Protein AF-A0A963DH30-F1 (afdb_monomer)

Secondary structure (DSSP, 8-state):
--HHHHHHHHHHHHHHHHHHTT---EEEETTTTEEEE-HHHHHHHTPPTT-S-SSHHHHHTTB-TTTHHHHHHHHHHHTBTTB--------B--TT--

pLDDT: mean 81.79, std 12.68, range [42.0, 95.25]

Radius of gyration: 15.66 Å; Cα contacts (8 Å, |Δi|>4): 93; chains: 1; bounding box: 31×38×38 Å

Mean predicted aligned error: 8.05 Å

Structure (mmCIF, N/CA/C/O backbone):
data_AF-A0A963DH30-F1
#
_entry.id   AF-A0A963DH30-F1
#
loop_
_atom_site.group_PDB
_atom_site.id
_atom_site.type_symbol
_atom_site.label_atom_id
_atom_site.label_alt_id
_atom_site.label_comp_id
_atom_site.label_asym_id
_atom_site.label_entity_id
_atom_site.label_seq_id
_atom_site.pdbx_PDB_ins_code
_atom_site.Cartn_x
_atom_site.Cartn_y
_atom_site.Cartn_z
_atom_site.occupancy
_atom_site.B_iso_or_equiv
_atom_site.auth_seq_id
_atom_site.auth_comp_id
_atom_site.auth_asym_id
_atom_site.auth_atom_id
_atom_site.pdbx_PDB_model_num
ATOM 1 N N . MET A 1 1 ? 9.356 27.290 21.635 1.00 42.00 1 MET A N 1
ATOM 2 C CA . MET A 1 1 ? 8.441 26.198 22.042 1.00 42.00 1 MET A CA 1
ATOM 3 C C . MET A 1 1 ? 7.100 26.218 21.283 1.00 42.00 1 MET A C 1
ATOM 5 O O . MET A 1 1 ? 6.157 25.599 21.742 1.00 42.00 1 MET A O 1
ATOM 9 N N . GLN A 1 2 ? 7.007 26.859 20.103 1.00 46.56 2 GLN A N 1
ATOM 10 C CA . GLN A 1 2 ? 5.752 26.973 19.336 1.00 46.56 2 GLN A CA 1
ATOM 11 C C . GLN A 1 2 ? 5.640 25.983 18.153 1.00 46.56 2 GLN A C 1
ATOM 13 O O . GLN A 1 2 ? 4.533 25.710 17.722 1.00 46.56 2 GLN A O 1
ATOM 18 N N . ASN A 1 3 ? 6.744 25.401 17.656 1.00 42.44 3 ASN A N 1
ATOM 19 C CA . ASN A 1 3 ? 6.737 24.570 16.434 1.00 42.44 3 ASN A CA 1
ATOM 20 C C . ASN A 1 3 ? 6.217 23.133 16.608 1.00 42.44 3 ASN A C 1
ATOM 22 O O . ASN A 1 3 ? 5.770 22.542 15.636 1.00 42.44 3 ASN A O 1
ATOM 26 N N . ALA A 1 4 ? 6.253 22.560 17.813 1.00 43.03 4 ALA A N 1
ATOM 27 C CA . ALA A 1 4 ? 5.872 21.157 18.010 1.00 43.03 4 ALA A CA 1
ATOM 28 C C . ALA A 1 4 ? 4.344 20.930 18.034 1.00 43.03 4 ALA A C 1
ATOM 30 O O . ALA A 1 4 ? 3.878 19.871 17.624 1.00 43.03 4 ALA A O 1
ATOM 31 N N . SER A 1 5 ? 3.550 21.923 18.461 1.00 48.34 5 SER A N 1
ATOM 32 C CA . SER A 1 5 ? 2.082 21.794 18.507 1.00 48.34 5 SER A CA 1
ATOM 33 C C . SER A 1 5 ? 1.407 21.927 17.139 1.00 48.34 5 SER A C 1
ATOM 35 O O . SER A 1 5 ? 0.348 21.337 16.941 1.00 48.34 5 SER A O 1
ATOM 37 N N . TYR A 1 6 ? 2.004 22.651 16.184 1.00 51.62 6 TYR A N 1
ATOM 38 C CA . TYR A 1 6 ? 1.424 22.810 14.843 1.00 51.62 6 TYR A CA 1
ATOM 39 C C . TYR A 1 6 ? 1.518 21.532 14.012 1.00 51.62 6 TYR A C 1
ATOM 41 O O . TYR A 1 6 ? 0.558 21.190 13.329 1.00 51.62 6 TYR A O 1
ATOM 49 N N . SER A 1 7 ? 2.626 20.794 14.116 1.00 55.75 7 SER A N 1
ATOM 50 C CA . SER A 1 7 ? 2.812 19.536 13.386 1.00 55.75 7 SER A CA 1
ATOM 51 C C . SER A 1 7 ? 1.777 18.485 13.792 1.00 55.75 7 SER A C 1
ATOM 53 O O . SER A 1 7 ? 1.190 17.845 12.928 1.00 55.75 7 SER A O 1
ATOM 55 N N . HIS A 1 8 ? 1.473 18.380 15.089 1.00 49.62 8 HIS A N 1
ATOM 56 C CA . HIS A 1 8 ? 0.455 17.454 15.595 1.00 49.62 8 HIS A CA 1
ATOM 57 C C . HIS A 1 8 ? -0.969 17.836 15.168 1.00 49.62 8 HIS A C 1
ATOM 59 O O . HIS A 1 8 ? -1.760 16.967 14.806 1.00 49.62 8 HIS A O 1
ATOM 65 N N . ALA A 1 9 ? -1.303 19.130 15.191 1.00 59.69 9 ALA A N 1
ATOM 66 C CA . ALA A 1 9 ? -2.621 19.606 14.776 1.00 59.69 9 ALA A CA 1
ATOM 67 C C . ALA A 1 9 ? -2.840 19.451 13.261 1.00 59.69 9 ALA A C 1
ATOM 69 O O . ALA A 1 9 ? -3.927 19.056 12.841 1.00 59.69 9 ALA A O 1
ATOM 70 N N . LEU A 1 10 ? -1.806 19.700 12.445 1.00 62.28 10 LEU A N 1
ATOM 71 C CA . LEU A 1 10 ? -1.871 19.462 11.002 1.00 62.28 10 LEU A CA 1
ATOM 72 C C . LEU A 1 10 ? -1.982 17.974 10.673 1.00 62.28 10 LEU A C 1
ATOM 74 O O . LEU A 1 10 ? -2.799 17.621 9.834 1.00 62.28 10 LEU A O 1
ATOM 78 N N . GLN A 1 11 ? -1.202 17.111 11.331 1.00 61.53 11 GLN A N 1
ATOM 79 C CA . GLN A 1 11 ? -1.269 15.661 11.111 1.00 61.53 11 GLN A CA 1
ATOM 80 C C . GLN A 1 11 ? -2.647 15.094 11.467 1.00 61.53 11 GLN A C 1
ATOM 82 O O . GLN A 1 11 ? -3.184 14.294 10.710 1.00 61.53 11 GLN A O 1
ATOM 87 N N . SER A 1 12 ? -3.240 15.560 12.572 1.00 63.59 12 SER A N 1
ATOM 88 C CA . SER A 1 12 ? -4.586 15.156 13.000 1.00 63.59 12 SER A CA 1
ATOM 89 C C . SER A 1 12 ? -5.681 15.658 12.047 1.00 63.59 12 SER A C 1
ATOM 91 O O . SER A 1 12 ? -6.589 14.919 11.687 1.00 63.59 12 SER A O 1
ATOM 93 N N . SER A 1 13 ? -5.584 16.907 11.581 1.00 71.31 13 SER A N 1
ATOM 94 C CA . SER A 1 13 ? -6.529 17.447 10.592 1.00 71.31 13 SER A CA 1
ATOM 95 C C . SER A 1 13 ? -6.396 16.739 9.237 1.00 71.31 13 SER A C 1
ATOM 97 O O . SER A 1 13 ? -7.393 16.407 8.602 1.00 71.31 13 SER A O 1
ATOM 99 N N . LEU A 1 14 ? -5.163 16.443 8.814 1.00 69.75 14 LEU A N 1
ATOM 100 C CA . LEU A 1 14 ? -4.890 15.739 7.565 1.00 69.75 14 LEU A CA 1
ATOM 101 C C . LEU A 1 14 ? -5.471 14.322 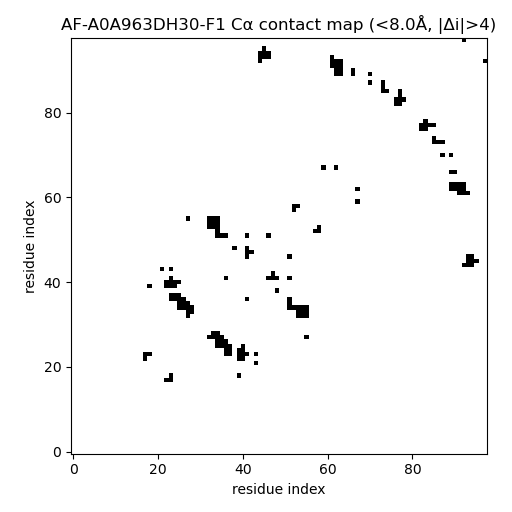7.578 1.00 69.75 14 LEU A C 1
ATOM 103 O O . LEU A 1 14 ? -6.119 13.946 6.608 1.00 69.75 14 LEU A O 1
ATOM 107 N N . SER A 1 15 ? -5.307 13.559 8.664 1.00 72.75 15 SER A N 1
ATOM 108 C CA . SER A 1 15 ? -5.9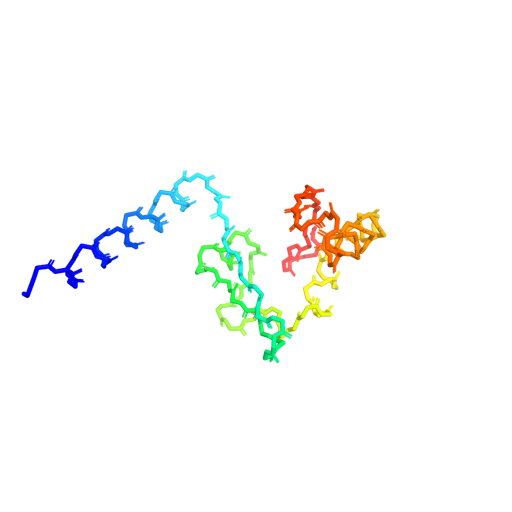15 12.225 8.753 1.00 72.75 15 SER A CA 1
ATOM 109 C C . SER A 1 15 ? -7.442 12.288 8.672 1.00 72.75 15 SER A C 1
ATOM 111 O O . SER A 1 15 ? -8.036 11.522 7.923 1.00 72.75 15 SER A O 1
ATOM 113 N N . GLN A 1 16 ? -8.070 13.255 9.351 1.00 73.88 16 GLN A N 1
ATOM 114 C CA . GLN A 1 16 ? -9.525 13.437 9.316 1.00 73.88 16 GLN A CA 1
ATOM 115 C C . GLN A 1 16 ? -10.054 13.802 7.926 1.00 73.88 16 GLN A C 1
ATOM 117 O O . GLN A 1 16 ? -11.109 13.319 7.522 1.00 73.88 16 GLN A O 1
ATOM 122 N N . VAL A 1 17 ? -9.337 14.649 7.182 1.00 78.81 17 VAL A N 1
ATOM 123 C CA . VAL A 1 17 ? -9.723 14.991 5.807 1.00 78.81 17 VAL A CA 1
ATOM 124 C C . VAL A 1 17 ? -9.622 13.767 4.907 1.00 78.81 17 VAL A C 1
ATOM 126 O O . VAL A 1 17 ? -10.560 13.512 4.163 1.00 78.81 17 VAL A O 1
ATOM 129 N N . LEU A 1 18 ? -8.529 13.002 4.995 1.00 79.06 18 LEU A N 1
ATOM 130 C CA . LEU A 1 18 ? -8.299 11.807 4.176 1.00 79.06 18 LEU A CA 1
ATOM 131 C C . LEU A 1 18 ? -9.349 10.716 4.424 1.00 79.06 18 LEU A C 1
ATOM 133 O O . LEU A 1 18 ? -9.842 10.124 3.467 1.00 79.06 18 LEU A O 1
ATOM 137 N N . GLU A 1 19 ? -9.740 10.516 5.686 1.00 77.25 19 GLU A N 1
ATOM 138 C CA . GLU A 1 19 ? -10.862 9.648 6.065 1.00 77.25 19 GLU A CA 1
ATOM 139 C C . GLU A 1 19 ? -12.180 10.125 5.438 1.00 77.25 19 GLU A C 1
ATOM 141 O O . GLU A 1 19 ? -12.921 9.332 4.868 1.00 77.25 19 GLU A O 1
ATOM 146 N N . ALA A 1 20 ? -12.461 11.431 5.476 1.00 79.44 20 ALA A N 1
ATOM 147 C CA . ALA A 1 20 ? -13.701 11.989 4.938 1.00 79.44 20 ALA A CA 1
ATOM 148 C C . ALA A 1 20 ? -13.814 11.924 3.402 1.00 79.44 20 ALA A C 1
ATOM 150 O O . ALA A 1 20 ? -14.919 12.061 2.877 1.00 79.44 20 ALA A O 1
ATOM 151 N N . VAL A 1 21 ? -12.697 11.755 2.683 1.00 84.19 21 VAL A N 1
ATOM 152 C CA . VAL A 1 21 ? -12.666 11.666 1.211 1.00 84.19 21 VAL A CA 1
ATOM 153 C C . VAL A 1 21 ? -12.327 10.266 0.689 1.00 84.19 21 VAL A C 1
ATOM 155 O O . VAL A 1 21 ? -12.015 10.128 -0.491 1.00 84.19 21 VAL A O 1
ATOM 158 N N . ASP A 1 22 ? -12.379 9.241 1.545 1.00 84.19 22 ASP A N 1
ATOM 159 C CA . ASP A 1 22 ? -12.067 7.846 1.201 1.00 84.19 22 ASP A CA 1
ATOM 160 C C . ASP A 1 22 ? -10.660 7.647 0.597 1.00 84.19 22 ASP A C 1
ATOM 162 O O . ASP A 1 22 ? -10.428 6.762 -0.228 1.00 84.19 22 ASP A O 1
ATOM 166 N N . ILE A 1 23 ? -9.679 8.450 1.029 1.00 84.44 23 ILE A N 1
ATOM 167 C CA . ILE A 1 23 ? -8.288 8.333 0.574 1.00 84.44 23 ILE A CA 1
ATOM 168 C C . ILE A 1 23 ? -7.455 7.606 1.628 1.00 84.44 23 ILE A C 1
ATOM 170 O O . ILE A 1 23 ? -7.192 8.111 2.720 1.00 84.44 23 ILE A O 1
ATOM 174 N N . GLY A 1 24 ? -6.974 6.416 1.276 1.00 85.75 24 GLY A N 1
ATOM 175 C CA . GLY A 1 24 ? -5.932 5.725 2.029 1.00 85.75 24 GLY A CA 1
ATOM 176 C C . GLY A 1 24 ? -4.533 6.193 1.622 1.00 85.75 24 GLY A C 1
ATOM 177 O O . GLY A 1 24 ? -4.262 6.426 0.445 1.00 85.75 24 GLY A O 1
ATOM 178 N N . VAL A 1 25 ? -3.627 6.313 2.595 1.00 85.81 25 VAL A N 1
ATOM 179 C CA . VAL A 1 25 ? -2.228 6.699 2.358 1.00 85.81 25 VAL A CA 1
ATOM 180 C C . VAL A 1 25 ? -1.336 5.507 2.644 1.00 85.81 25 VAL A C 1
ATOM 182 O O . VAL A 1 25 ? -1.517 4.812 3.645 1.00 85.81 25 VAL A O 1
ATOM 185 N N . TRP A 1 26 ? -0.355 5.296 1.778 1.00 88.31 26 TRP A N 1
ATOM 186 C CA . TRP A 1 26 ? 0.717 4.341 1.991 1.00 88.31 26 TRP A CA 1
ATOM 187 C C . TRP A 1 26 ? 2.063 5.000 1.712 1.00 88.31 26 TRP A C 1
ATOM 189 O O . TRP A 1 26 ? 2.165 5.924 0.906 1.00 88.31 26 TRP A O 1
ATOM 199 N N . GLU A 1 27 ? 3.098 4.508 2.376 1.00 85.94 27 GLU A N 1
ATOM 200 C CA . GLU A 1 27 ? 4.478 4.926 2.158 1.00 85.94 27 GLU A CA 1
ATOM 201 C C . GLU A 1 27 ? 5.348 3.685 1.984 1.00 85.94 27 GLU A C 1
ATOM 203 O O . GLU A 1 27 ? 5.095 2.656 2.613 1.00 85.94 27 GLU A O 1
ATOM 208 N N . TYR A 1 28 ? 6.371 3.787 1.139 1.00 85.75 28 TYR A N 1
ATOM 209 C CA . TYR A 1 28 ? 7.366 2.741 0.946 1.00 85.75 28 TYR A CA 1
ATOM 210 C C . TYR A 1 28 ? 8.769 3.289 1.205 1.00 85.75 28 TYR A C 1
ATOM 212 O O . TYR A 1 28 ? 9.231 4.197 0.511 1.00 85.75 28 TYR A O 1
ATOM 220 N N . ASP A 1 29 ? 9.459 2.711 2.184 1.00 84.00 29 ASP A N 1
ATOM 221 C CA . ASP A 1 29 ? 10.884 2.927 2.403 1.00 84.00 29 ASP A CA 1
ATOM 222 C C . ASP A 1 29 ? 11.684 1.872 1.631 1.00 84.00 29 ASP A C 1
ATOM 224 O O . ASP A 1 29 ? 11.778 0.713 2.036 1.00 84.00 29 ASP A O 1
ATOM 228 N N . HIS A 1 30 ? 12.291 2.299 0.526 1.00 80.81 30 HIS A N 1
ATOM 229 C CA . HIS A 1 30 ? 13.114 1.454 -0.338 1.00 80.81 30 HIS A CA 1
ATOM 230 C C . HIS A 1 30 ? 14.448 1.017 0.288 1.00 80.81 30 HIS A C 1
ATOM 232 O O . HIS A 1 30 ? 15.041 0.048 -0.181 1.00 80.81 30 HIS A O 1
ATOM 238 N N . VAL A 1 31 ? 14.945 1.712 1.319 1.00 83.94 31 VAL A N 1
ATOM 239 C CA . VAL A 1 31 ? 16.212 1.363 1.984 1.00 83.94 31 VAL A CA 1
ATOM 240 C C . VAL A 1 31 ? 15.987 0.230 2.975 1.00 83.94 31 VAL A C 1
ATOM 242 O O . VAL A 1 31 ? 16.786 -0.704 3.035 1.00 83.94 31 VAL A O 1
ATOM 245 N N . SER A 1 32 ? 14.910 0.308 3.761 1.00 88.75 32 SER A N 1
ATOM 246 C CA . SER A 1 32 ? 14.571 -0.720 4.754 1.00 88.75 32 SER A CA 1
ATOM 247 C C . SER A 1 32 ? 13.595 -1.791 4.250 1.00 88.75 32 SER A C 1
ATOM 249 O O . SER A 1 32 ? 13.336 -2.747 4.982 1.00 88.75 32 SER A O 1
ATOM 251 N N . ASP A 1 33 ? 13.098 -1.646 3.016 1.00 87.12 33 ASP A N 1
ATOM 252 C CA . ASP A 1 33 ? 12.058 -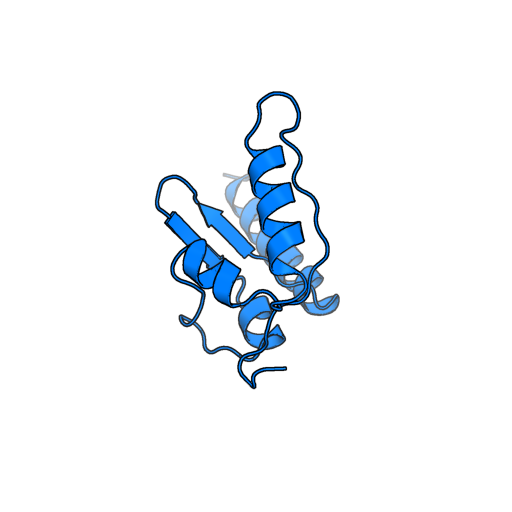2.461 2.371 1.00 87.12 33 ASP A CA 1
ATOM 253 C C . ASP A 1 33 ? 10.799 -2.601 3.235 1.00 87.12 33 ASP A C 1
ATOM 255 O O . ASP A 1 33 ? 10.319 -3.698 3.512 1.00 87.12 33 ASP A O 1
ATOM 259 N N . ARG A 1 34 ? 10.275 -1.463 3.703 1.00 86.25 34 ARG A N 1
ATOM 260 C CA . ARG A 1 34 ? 9.111 -1.411 4.596 1.00 86.25 34 ARG A CA 1
ATOM 261 C C . ARG A 1 34 ? 7.987 -0.595 3.997 1.00 86.25 34 ARG A C 1
ATOM 263 O O . ARG A 1 34 ? 8.221 0.476 3.447 1.00 86.25 34 ARG A O 1
ATOM 270 N N . MET A 1 35 ? 6.762 -1.075 4.183 1.00 88.56 35 MET A N 1
ATOM 271 C CA . MET A 1 35 ? 5.561 -0.309 3.877 1.00 88.56 35 MET A CA 1
ATOM 272 C C . MET A 1 35 ? 4.927 0.218 5.159 1.00 88.56 35 MET A C 1
ATOM 274 O O . MET A 1 35 ? 4.898 -0.456 6.190 1.00 88.56 35 MET A O 1
ATOM 278 N N . PHE A 1 36 ? 4.352 1.404 5.061 1.00 87.69 36 PHE A N 1
ATOM 279 C CA . PHE A 1 36 ? 3.437 1.956 6.043 1.00 87.69 36 PHE A CA 1
ATOM 280 C C . PHE A 1 36 ? 2.077 2.152 5.385 1.00 87.69 36 PHE A C 1
ATOM 282 O O . PHE A 1 36 ? 2.010 2.626 4.256 1.00 87.69 36 PHE A O 1
ATOM 289 N N . TRP A 1 37 ? 1.005 1.808 6.093 1.00 90.56 37 TRP A N 1
ATOM 290 C CA . TRP A 1 37 ? -0.374 2.103 5.710 1.00 90.56 37 TRP A CA 1
ATOM 291 C C . TRP A 1 37 ? -1.003 2.986 6.780 1.00 90.56 37 TRP A C 1
ATOM 293 O O . TRP A 1 37 ? -0.845 2.723 7.977 1.00 90.56 37 TRP A O 1
ATOM 303 N N . SER A 1 38 ? -1.754 4.003 6.361 1.00 88.25 38 SER A N 1
ATOM 304 C CA . SER A 1 38 ? -2.579 4.769 7.287 1.00 88.25 38 SER A CA 1
ATOM 305 C C . SER A 1 38 ? -3.670 3.874 7.891 1.00 88.25 38 SER A C 1
ATOM 307 O O . SER A 1 38 ? -4.154 2.969 7.208 1.00 88.25 38 SER A O 1
ATOM 309 N N . PRO A 1 39 ? -4.113 4.120 9.141 1.00 88.06 39 PRO A N 1
ATOM 310 C CA . PRO A 1 39 ? -5.193 3.350 9.767 1.00 88.06 39 PRO A CA 1
ATOM 311 C C . PRO A 1 39 ? -6.454 3.256 8.899 1.00 88.06 39 PRO A C 1
ATOM 313 O O . PRO A 1 39 ? -7.089 2.208 8.841 1.00 88.06 39 PRO A O 1
ATOM 316 N N . TRP A 1 40 ? -6.775 4.329 8.171 1.00 88.25 40 TRP A N 1
ATOM 317 C CA . TRP A 1 40 ? -7.907 4.354 7.253 1.00 88.25 40 TRP A CA 1
ATOM 318 C C . TRP A 1 40 ? -7.739 3.425 6.047 1.00 88.25 40 TRP A C 1
ATOM 320 O O . TRP A 1 40 ? -8.699 2.778 5.652 1.00 88.25 40 TRP A O 1
ATOM 330 N N . LEU A 1 41 ? -6.530 3.291 5.487 1.00 89.12 41 LEU A N 1
ATOM 331 C CA . LEU A 1 41 ? -6.293 2.401 4.346 1.00 89.12 41 LEU A CA 1
ATOM 332 C C . LEU A 1 41 ? -6.568 0.929 4.701 1.00 89.12 41 LEU A C 1
ATOM 334 O O . LEU A 1 41 ? -7.107 0.195 3.875 1.00 89.12 41 LEU A O 1
ATOM 338 N N . TYR A 1 42 ? -6.264 0.517 5.937 1.00 89.75 42 TYR A N 1
ATOM 339 C CA . TYR A 1 42 ? -6.662 -0.799 6.448 1.00 89.75 42 TYR A CA 1
ATOM 340 C C . TYR A 1 42 ? -8.181 -0.973 6.420 1.00 89.75 42 TYR A C 1
ATOM 342 O O . TYR A 1 42 ? -8.667 -1.959 5.872 1.00 89.75 42 TYR A O 1
ATOM 350 N N . ALA A 1 43 ? -8.924 -0.000 6.959 1.00 88.81 43 ALA A N 1
ATOM 351 C CA . ALA A 1 43 ? -10.384 -0.034 6.987 1.00 88.81 43 ALA A CA 1
ATOM 352 C C . ALA A 1 43 ? -10.988 -0.034 5.573 1.00 88.81 43 ALA A C 1
ATOM 354 O O . ALA A 1 43 ? -11.889 -0.822 5.295 1.00 88.81 43 ALA A O 1
ATOM 355 N N . LEU A 1 44 ? -10.449 0.793 4.672 1.00 88.56 44 LEU A N 1
ATOM 356 C CA . LEU A 1 44 ? -10.894 0.922 3.285 1.00 88.56 44 LEU A CA 1
ATOM 357 C C . LEU A 1 44 ? -10.728 -0.384 2.494 1.00 88.56 44 LEU A C 1
ATOM 359 O O . LEU A 1 44 ? -11.604 -0.745 1.715 1.00 88.56 44 LEU A O 1
ATOM 363 N N . LEU A 1 45 ? -9.617 -1.099 2.698 1.00 89.44 45 LEU A N 1
ATOM 364 C CA . LEU A 1 45 ? -9.327 -2.368 2.018 1.00 89.44 45 LEU A CA 1
ATOM 365 C C . LEU A 1 45 ? -9.787 -3.614 2.803 1.00 89.44 45 LEU A C 1
ATOM 367 O O . LEU A 1 45 ? -9.633 -4.736 2.313 1.00 89.44 45 LEU A O 1
ATOM 371 N N . GLY A 1 46 ? -10.334 -3.434 4.009 1.00 90.31 46 GLY A N 1
ATOM 372 C CA . GLY A 1 46 ? -10.851 -4.505 4.865 1.00 90.31 46 GLY A CA 1
ATOM 373 C C . GLY A 1 46 ? -9.791 -5.361 5.573 1.00 90.31 46 GLY A C 1
ATOM 374 O O . GLY A 1 46 ? -10.088 -6.496 5.934 1.00 90.31 46 GLY A O 1
ATOM 375 N N . TYR A 1 47 ? -8.568 -4.857 5.758 1.00 89.12 47 TYR A N 1
ATOM 376 C CA . TYR A 1 47 ? -7.484 -5.568 6.454 1.00 89.12 47 TYR A CA 1
ATOM 377 C C . TYR A 1 47 ? -7.434 -5.219 7.947 1.00 89.12 47 TYR A C 1
ATOM 379 O O . TYR A 1 47 ? -7.737 -4.092 8.341 1.00 89.12 47 TYR A O 1
ATOM 387 N N . ASP A 1 48 ? -6.966 -6.151 8.783 1.00 89.06 48 ASP A N 1
ATOM 388 C CA . ASP A 1 48 ? -6.696 -5.858 10.194 1.00 89.06 48 ASP A CA 1
ATOM 389 C C . ASP A 1 48 ? -5.417 -5.021 10.356 1.00 89.06 48 ASP A C 1
ATOM 391 O O . ASP A 1 48 ? -4.447 -5.156 9.601 1.00 89.06 48 ASP A O 1
ATOM 395 N N . ILE A 1 49 ? -5.369 -4.192 11.403 1.00 86.12 49 ILE A N 1
ATOM 396 C CA . ILE A 1 49 ? -4.165 -3.425 11.745 1.00 86.12 49 ILE A CA 1
ATOM 397 C C . ILE A 1 49 ? -2.979 -4.377 11.952 1.00 86.12 49 ILE A C 1
ATOM 399 O O . ILE A 1 49 ? -3.040 -5.315 12.744 1.00 86.12 49 ILE A O 1
ATOM 403 N N . 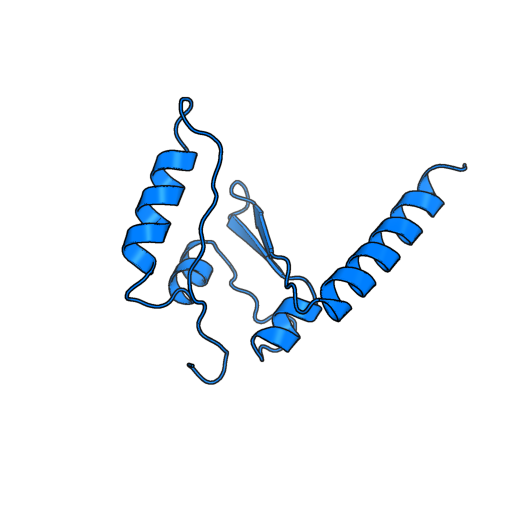GLY A 1 50 ? -1.876 -4.102 11.253 1.00 85.31 50 GLY A N 1
ATOM 404 C CA . GLY A 1 50 ? -0.675 -4.940 11.267 1.00 85.31 50 GLY A CA 1
ATOM 405 C C . GLY A 1 50 ? -0.611 -5.978 10.143 1.00 85.31 50 GLY A C 1
ATOM 406 O O . GLY A 1 50 ? 0.414 -6.639 10.011 1.00 85.31 50 GLY A O 1
ATOM 407 N N . GLN A 1 51 ? -1.646 -6.086 9.303 1.00 86.38 51 GLN A N 1
ATOM 408 C CA . GLN A 1 51 ? -1.630 -6.904 8.082 1.00 86.38 51 GLN A CA 1
ATOM 409 C C . GLN A 1 51 ? -1.181 -6.135 6.830 1.00 86.38 51 GLN A C 1
ATOM 411 O O . GLN A 1 51 ? -1.368 -6.620 5.715 1.00 86.38 51 GLN A O 1
ATOM 416 N N . ALA A 1 52 ? -0.588 -4.945 6.981 1.00 83.50 52 ALA A N 1
ATOM 417 C CA . ALA A 1 52 ? -0.030 -4.246 5.832 1.00 83.50 52 ALA A CA 1
ATOM 418 C C . ALA A 1 52 ? 1.069 -5.103 5.185 1.00 83.50 52 ALA A C 1
ATOM 420 O O . ALA A 1 52 ? 1.779 -5.836 5.885 1.00 83.50 52 ALA A O 1
ATOM 421 N N . PRO A 1 53 ? 1.250 -4.999 3.859 1.00 87.44 53 PRO A N 1
ATOM 422 C CA . PRO A 1 53 ? 2.335 -5.665 3.162 1.0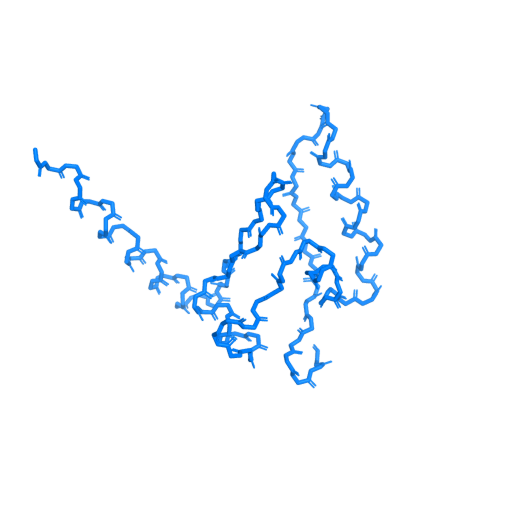0 87.44 53 PRO A CA 1
ATOM 423 C C . PRO A 1 53 ? 3.673 -5.358 3.817 1.00 87.44 53 PRO A C 1
ATOM 425 O O . PRO A 1 53 ? 4.004 -4.206 4.062 1.00 87.44 53 PRO A O 1
ATOM 428 N N . SER A 1 54 ? 4.474 -6.381 4.085 1.00 88.12 54 SER A N 1
ATOM 429 C CA . SER A 1 54 ? 5.752 -6.186 4.771 1.00 88.12 54 SER A CA 1
ATOM 430 C C . SER A 1 54 ? 6.870 -5.669 3.861 1.00 88.12 54 SER A C 1
ATOM 432 O O . SER A 1 54 ? 7.943 -5.379 4.370 1.00 88.12 54 SER A O 1
ATOM 434 N N . SER A 1 55 ? 6.650 -5.606 2.542 1.00 88.44 55 SER A N 1
ATOM 435 C CA . SER A 1 55 ? 7.642 -5.235 1.523 1.00 88.44 55 SER A CA 1
ATOM 436 C C . SER A 1 55 ? 6.979 -4.745 0.233 1.00 88.44 55 SER A C 1
ATOM 438 O O . SER A 1 55 ? 5.772 -4.938 0.032 1.00 88.44 55 SER A O 1
ATOM 440 N N . LEU A 1 56 ? 7.774 -4.196 -0.694 1.00 86.69 56 LEU A N 1
ATOM 441 C CA . LEU A 1 56 ? 7.287 -3.843 -2.035 1.00 86.69 56 LEU A CA 1
ATOM 442 C C . LEU A 1 56 ? 6.753 -5.061 -2.793 1.00 86.69 56 LEU A C 1
ATOM 444 O O . LEU A 1 56 ? 5.732 -4.973 -3.468 1.00 86.69 56 LEU A O 1
ATOM 448 N N . ALA A 1 57 ? 7.412 -6.215 -2.671 1.00 89.31 57 ALA A N 1
ATOM 449 C CA . ALA A 1 57 ? 6.966 -7.442 -3.330 1.00 89.31 57 ALA A CA 1
ATOM 450 C C . ALA A 1 57 ? 5.585 -7.891 -2.824 1.00 89.31 57 ALA A C 1
ATOM 452 O O . ALA A 1 57 ? 4.735 -8.285 -3.622 1.00 89.31 57 ALA A O 1
ATOM 453 N N . ALA A 1 58 ? 5.344 -7.784 -1.513 1.00 89.75 58 ALA A N 1
ATOM 454 C CA . ALA A 1 58 ? 4.038 -8.074 -0.930 1.00 89.75 58 ALA A CA 1
ATOM 455 C C . ALA A 1 58 ? 2.970 -7.077 -1.418 1.00 89.75 58 ALA A C 1
ATOM 457 O O . ALA A 1 58 ? 1.862 -7.494 -1.744 1.00 89.75 58 ALA A O 1
ATOM 458 N N . TRP A 1 59 ? 3.311 -5.789 -1.546 1.00 90.56 59 TRP A N 1
ATOM 459 C CA . TRP A 1 59 ? 2.410 -4.771 -2.100 1.00 90.56 59 TRP A CA 1
ATOM 460 C C . TRP A 1 59 ? 2.056 -5.043 -3.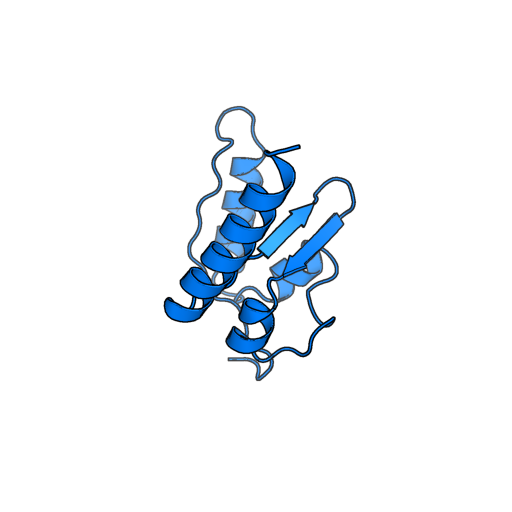564 1.00 90.56 59 TRP A C 1
ATOM 462 O O . TRP A 1 59 ? 0.883 -5.041 -3.924 1.00 90.56 59 TRP A O 1
ATOM 472 N N . LEU A 1 60 ? 3.048 -5.355 -4.405 1.00 91.62 60 LEU A N 1
ATOM 473 C CA . LEU A 1 60 ? 2.822 -5.727 -5.805 1.00 91.62 60 LEU A CA 1
ATOM 474 C C . LEU A 1 60 ? 1.911 -6.959 -5.932 1.00 91.62 60 LEU A C 1
ATOM 476 O O . LEU A 1 60 ? 1.134 -7.044 -6.878 1.00 91.62 60 LEU A O 1
ATOM 480 N N . GLY A 1 61 ? 1.961 -7.882 -4.966 1.00 91.00 61 GLY A N 1
ATOM 481 C CA . GLY A 1 61 ? 1.059 -9.034 -4.891 1.00 91.00 61 GLY A CA 1
ATOM 482 C C . GLY A 1 61 ? -0.407 -8.684 -4.603 1.00 91.00 61 GLY A C 1
ATOM 483 O O . GLY A 1 61 ? -1.289 -9.501 -4.877 1.00 91.00 61 GLY A O 1
ATOM 484 N N . LEU A 1 62 ? -0.684 -7.485 -4.080 1.00 91.50 62 LEU A N 1
ATOM 485 C CA . LEU A 1 62 ? -2.045 -6.977 -3.900 1.00 91.50 62 LEU A CA 1
ATOM 486 C C . LEU A 1 62 ? -2.587 -6.281 -5.146 1.00 91.50 62 LEU A C 1
ATOM 488 O O . LEU A 1 62 ? -3.795 -6.103 -5.253 1.00 91.50 62 LEU A O 1
ATOM 492 N N . ILE A 1 63 ? -1.739 -5.883 -6.091 1.00 93.50 63 ILE A N 1
ATOM 493 C CA . ILE A 1 63 ? -2.191 -5.210 -7.310 1.00 93.50 63 ILE A CA 1
ATOM 494 C C . ILE A 1 63 ? -2.957 -6.205 -8.182 1.00 93.50 63 ILE A C 1
ATOM 496 O O . ILE A 1 63 ? -2.566 -7.366 -8.331 1.00 93.50 63 ILE A O 1
ATOM 500 N N . HIS A 1 64 ? -4.060 -5.752 -8.779 1.00 92.94 64 HIS A N 1
ATOM 501 C CA . HIS A 1 64 ? -4.819 -6.570 -9.713 1.00 92.94 64 HIS A CA 1
ATOM 502 C C . HIS A 1 64 ? -3.909 -7.069 -10.845 1.00 92.94 64 HIS A C 1
ATOM 504 O O . HIS A 1 64 ? -3.155 -6.301 -11.444 1.00 92.94 64 HIS A O 1
ATOM 510 N N . ARG A 1 65 ? -3.992 -8.366 -11.167 1.00 92.88 65 ARG A N 1
ATOM 511 C CA . ARG A 1 65 ? -3.056 -9.041 -12.087 1.00 92.88 65 ARG A CA 1
ATOM 512 C C . ARG A 1 65 ? -2.943 -8.359 -13.4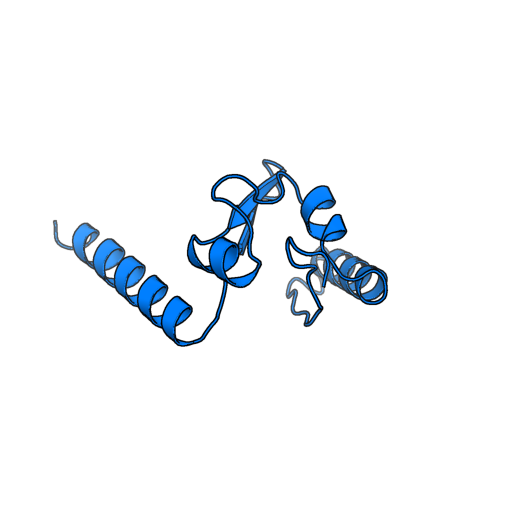59 1.00 92.88 65 ARG A C 1
ATOM 514 O O . ARG A 1 65 ? -1.881 -8.390 -14.069 1.00 92.88 65 ARG A O 1
ATOM 521 N N . ASP A 1 66 ? -4.039 -7.762 -13.926 1.00 95.12 66 ASP A N 1
ATOM 522 C CA . ASP A 1 66 ? -4.107 -7.103 -15.233 1.00 95.12 66 ASP A CA 1
ATOM 523 C C . ASP A 1 66 ? -3.402 -5.731 -15.216 1.00 95.12 66 ASP A C 1
ATOM 525 O O . ASP A 1 66 ? -2.924 -5.275 -16.252 1.00 95.12 66 ASP A O 1
ATOM 529 N N . ASP A 1 67 ? -3.288 -5.097 -14.043 1.00 95.25 67 ASP A N 1
ATOM 530 C CA . ASP A 1 67 ? -2.661 -3.780 -13.871 1.00 95.25 67 ASP A CA 1
ATOM 531 C C . ASP A 1 67 ? -1.167 -3.906 -13.509 1.00 95.25 67 ASP A C 1
ATOM 533 O O . ASP A 1 67 ? -0.372 -3.000 -13.778 1.00 95.25 67 ASP A O 1
ATOM 537 N N . LEU A 1 68 ? -0.764 -5.051 -12.942 1.00 93.88 68 LEU A N 1
ATOM 538 C CA . LEU A 1 68 ? 0.590 -5.313 -12.446 1.00 93.88 68 LEU A CA 1
ATOM 539 C C . LEU A 1 68 ? 1.706 -5.025 -13.475 1.00 93.88 68 LEU A C 1
ATOM 541 O O . LEU A 1 68 ? 2.657 -4.328 -13.106 1.00 93.88 68 LEU A O 1
ATOM 545 N N . PRO A 1 69 ? 1.625 -5.464 -14.752 1.00 94.62 69 PRO A N 1
ATOM 546 C CA . PRO A 1 69 ? 2.677 -5.169 -15.728 1.00 94.62 69 PRO A CA 1
ATOM 547 C C . PRO A 1 69 ? 2.865 -3.663 -15.963 1.00 94.62 69 PRO A C 1
ATOM 549 O O . PRO A 1 69 ? 3.991 -3.183 -16.104 1.00 94.62 69 PRO A O 1
ATOM 552 N N . GLY A 1 70 ? 1.765 -2.903 -15.970 1.00 93.44 70 GLY A N 1
ATOM 553 C CA . GLY A 1 70 ? 1.789 -1.453 -16.158 1.00 93.44 70 GLY A CA 1
ATOM 554 C C . GLY A 1 70 ? 2.386 -0.714 -14.962 1.00 93.44 70 GLY A C 1
ATOM 555 O O . GLY A 1 70 ? 3.119 0.259 -15.144 1.00 93.44 70 GLY A O 1
ATOM 556 N N . VAL A 1 71 ? 2.115 -1.191 -13.746 1.00 92.75 71 VAL A N 1
ATOM 557 C CA . VAL A 1 71 ? 2.701 -0.643 -12.516 1.00 92.75 71 VAL A CA 1
A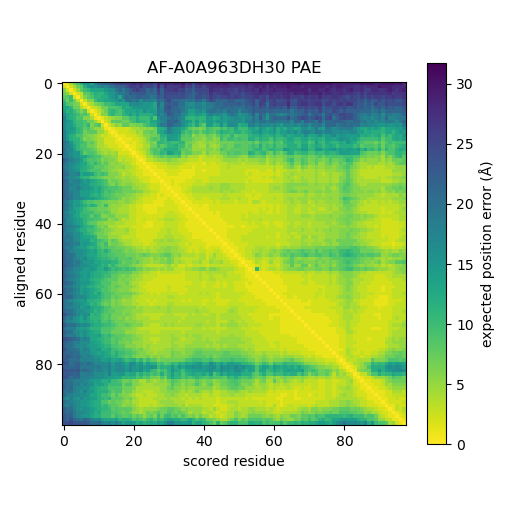TOM 558 C C . VAL A 1 71 ? 4.206 -0.899 -12.464 1.00 92.75 71 VAL A C 1
ATOM 560 O O . VAL A 1 71 ? 4.974 0.037 -12.250 1.00 92.75 71 VAL A O 1
ATOM 563 N N . GLN A 1 72 ? 4.651 -2.128 -12.734 1.00 91.06 72 GLN A N 1
ATOM 564 C CA . GLN A 1 72 ? 6.078 -2.468 -12.732 1.00 91.06 72 GLN A CA 1
ATOM 565 C C . GLN A 1 72 ? 6.878 -1.625 -13.731 1.00 91.06 72 GLN A C 1
ATOM 567 O O . GLN A 1 72 ? 7.947 -1.119 -13.389 1.00 91.06 72 GLN A O 1
ATOM 572 N N . ALA A 1 73 ? 6.345 -1.424 -14.939 1.00 90.69 73 ALA A N 1
ATOM 573 C CA . ALA A 1 73 ? 6.984 -0.584 -15.948 1.00 90.69 73 ALA A CA 1
ATOM 574 C C . ALA A 1 73 ? 7.116 0.878 -15.490 1.00 90.69 73 ALA A C 1
ATOM 576 O O . ALA A 1 73 ? 8.165 1.493 -15.685 1.00 90.69 73 ALA A O 1
ATOM 577 N N . ARG A 1 74 ? 6.080 1.428 -14.843 1.00 90.19 74 ARG A N 1
ATOM 578 C CA . ARG A 1 74 ? 6.108 2.795 -14.304 1.00 90.19 74 ARG A CA 1
ATOM 579 C C . ARG A 1 74 ? 7.087 2.945 -13.145 1.00 90.19 74 ARG A C 1
ATOM 581 O O . ARG A 1 74 ? 7.813 3.931 -13.117 1.00 90.19 74 ARG A O 1
ATOM 588 N N . ILE A 1 75 ? 7.145 1.978 -12.226 1.00 87.31 75 ILE A N 1
ATOM 589 C CA . ILE A 1 75 ? 8.125 1.987 -11.129 1.00 87.31 75 ILE A CA 1
ATOM 590 C C . ILE A 1 75 ? 9.539 1.961 -11.711 1.00 87.31 75 ILE A C 1
ATOM 592 O O . ILE A 1 75 ? 10.371 2.778 -11.333 1.00 87.31 75 ILE A O 1
ATOM 596 N N . ALA A 1 76 ? 9.807 1.071 -12.670 1.00 86.75 76 ALA A N 1
ATOM 597 C CA . ALA A 1 76 ? 11.116 0.983 -13.311 1.00 86.75 76 ALA A CA 1
ATOM 598 C C . ALA A 1 76 ? 11.515 2.296 -14.003 1.00 86.75 76 ALA A C 1
ATOM 600 O O . ALA A 1 76 ? 12.659 2.724 -13.878 1.00 86.75 76 ALA A O 1
ATOM 601 N N . ALA A 1 77 ? 10.573 2.957 -14.685 1.00 86.25 77 ALA A N 1
ATOM 602 C CA . ALA A 1 77 ? 10.806 4.267 -15.287 1.00 86.25 77 ALA A CA 1
ATOM 603 C C . ALA A 1 77 ? 11.080 5.351 -14.231 1.00 86.25 77 ALA A C 1
ATOM 605 O O . ALA A 1 77 ? 12.001 6.139 -14.417 1.00 86.25 77 ALA A O 1
ATOM 606 N N . ALA A 1 78 ? 10.338 5.348 -13.118 1.00 85.25 78 ALA A N 1
ATOM 607 C CA . ALA A 1 78 ? 10.475 6.313 -12.025 1.00 85.25 78 ALA A CA 1
ATOM 608 C C . ALA A 1 78 ? 11.825 6.241 -11.283 1.00 85.25 78 ALA A C 1
ATOM 610 O O . ALA A 1 78 ? 12.228 7.183 -10.604 1.00 85.25 78 ALA A O 1
ATOM 611 N N . LEU A 1 79 ? 12.522 5.107 -11.386 1.00 82.12 79 LEU A N 1
ATOM 612 C CA . LEU A 1 79 ? 13.848 4.904 -10.799 1.00 82.12 79 LEU A CA 1
ATOM 613 C C . LEU A 1 79 ? 14.983 5.439 -11.688 1.00 82.12 79 LEU A C 1
ATOM 615 O O . LEU A 1 79 ? 16.149 5.378 -11.293 1.00 82.12 79 LEU A O 1
ATOM 619 N N . THR A 1 80 ? 14.669 5.947 -12.883 1.00 82.44 80 THR A N 1
ATOM 620 C CA . THR A 1 80 ? 15.662 6.541 -13.785 1.00 82.44 80 THR A CA 1
ATOM 621 C C . THR A 1 80 ? 15.876 8.028 -13.470 1.00 82.44 80 THR A C 1
ATOM 623 O O . THR A 1 80 ? 14.924 8.719 -13.100 1.00 82.44 80 THR A O 1
ATOM 626 N N . PRO A 1 81 ? 17.100 8.568 -13.618 1.00 77.06 81 PRO A N 1
ATOM 627 C CA . PRO A 1 81 ? 17.367 9.988 -13.374 1.00 77.06 81 PRO A CA 1
ATOM 628 C C . PRO A 1 81 ? 16.545 10.933 -14.259 1.00 77.06 81 PRO A C 1
ATOM 630 O O . PRO A 1 81 ? 16.287 12.072 -13.871 1.00 77.06 81 PRO A O 1
ATOM 633 N N . GLU A 1 82 ? 16.155 10.480 -15.451 1.00 77.81 82 GLU A N 1
ATOM 634 C CA . GLU A 1 82 ? 15.447 11.289 -16.444 1.00 77.81 82 GLU A CA 1
ATOM 635 C C . GLU A 1 82 ? 13.951 11.429 -16.143 1.00 77.81 82 GLU A C 1
ATOM 637 O O . GLU A 1 82 ? 13.304 12.344 -16.655 1.00 77.81 82 GLU A O 1
ATOM 642 N N . ASN A 1 83 ? 13.394 10.541 -15.318 1.00 70.94 83 ASN A N 1
ATOM 643 C CA . ASN A 1 83 ? 11.993 10.568 -14.941 1.00 70.94 83 ASN A CA 1
ATOM 644 C C . ASN A 1 83 ? 11.831 10.063 -13.509 1.00 70.94 83 ASN A C 1
ATOM 646 O O . ASN A 1 83 ? 11.664 8.875 -13.291 1.00 70.94 83 ASN A O 1
ATOM 650 N N . SER A 1 84 ? 11.877 10.969 -12.536 1.00 75.38 84 SER A N 1
ATOM 651 C CA . SER A 1 84 ? 11.740 10.639 -11.112 1.00 75.38 84 SER A CA 1
ATOM 652 C C . SER A 1 84 ? 10.303 10.726 -10.591 1.00 75.38 84 SER A C 1
ATOM 654 O O . SER A 1 84 ? 10.049 10.424 -9.423 1.00 75.38 84 SER A O 1
ATOM 656 N N . LEU A 1 85 ? 9.350 11.151 -11.430 1.00 77.44 85 LEU A N 1
ATOM 657 C CA . LEU A 1 85 ? 7.950 11.262 -11.038 1.00 77.44 85 LEU A CA 1
ATOM 658 C C . LEU A 1 85 ? 7.229 9.937 -11.295 1.00 77.44 85 LEU A C 1
ATOM 660 O O . LEU A 1 85 ? 7.065 9.509 -12.437 1.00 77.44 85 LEU A O 1
ATOM 664 N N . TYR A 1 86 ? 6.759 9.312 -10.219 1.00 81.38 86 TYR A N 1
ATOM 665 C CA . TYR A 1 86 ? 5.864 8.165 -10.292 1.00 81.38 86 TYR A CA 1
ATOM 666 C C . TYR A 1 86 ? 4.419 8.606 -10.051 1.00 81.38 86 TYR A C 1
ATOM 668 O O . TYR A 1 86 ? 4.081 9.065 -8.963 1.00 81.38 86 TYR A O 1
ATOM 676 N N . GLU A 1 87 ? 3.563 8.407 -11.050 1.00 82.62 87 GLU A N 1
ATOM 677 C CA . GLU A 1 87 ? 2.114 8.566 -10.935 1.00 82.62 87 GLU A CA 1
ATOM 678 C C . GLU A 1 87 ? 1.426 7.404 -11.661 1.00 82.62 87 GLU A C 1
ATOM 680 O O . GLU A 1 87 ? 1.760 7.066 -12.805 1.00 82.62 87 GLU A O 1
ATOM 685 N N . ALA A 1 88 ? 0.495 6.742 -10.975 1.00 86.56 88 ALA A N 1
ATOM 686 C CA . ALA A 1 88 ? -0.212 5.589 -11.507 1.00 86.56 88 ALA A CA 1
ATOM 687 C C . ALA A 1 88 ? -1.582 5.426 -10.847 1.00 86.56 88 ALA A C 1
ATOM 689 O O . ALA A 1 88 ? -1.704 5.521 -9.628 1.00 86.56 88 ALA A O 1
ATOM 690 N N . GLU A 1 89 ? -2.572 5.071 -11.660 1.00 88.38 89 GLU A N 1
ATOM 691 C CA . GLU A 1 89 ? -3.872 4.580 -11.216 1.00 88.38 89 GLU A CA 1
ATOM 692 C C . GLU A 1 89 ? -3.939 3.076 -11.497 1.00 88.38 89 GLU A C 1
ATOM 694 O O . GLU A 1 89 ? -3.626 2.626 -12.602 1.00 88.38 89 GLU A O 1
ATOM 699 N N . TYR A 1 90 ? -4.289 2.291 -10.483 1.00 91.25 90 TYR A N 1
ATOM 700 C CA . TYR A 1 90 ? -4.394 0.836 -10.566 1.00 91.25 90 TYR A CA 1
ATOM 701 C C . TYR A 1 90 ? -5.302 0.308 -9.459 1.00 91.25 90 TYR A C 1
ATOM 703 O O . TYR A 1 90 ? -5.554 0.987 -8.463 1.00 91.25 90 TYR A O 1
ATOM 711 N N . ARG A 1 91 ? -5.793 -0.919 -9.631 1.00 91.88 91 ARG A N 1
ATOM 712 C CA . ARG A 1 91 ? -6.661 -1.581 -8.654 1.00 91.88 91 ARG A CA 1
ATOM 713 C C . ARG A 1 91 ? -5.839 -2.378 -7.647 1.00 91.88 91 ARG A C 1
ATOM 715 O O . ARG A 1 91 ? -4.893 -3.078 -8.018 1.00 91.88 91 ARG A O 1
ATOM 722 N N . LEU A 1 92 ? -6.243 -2.304 -6.384 1.00 90.38 92 LEU A N 1
ATOM 723 C CA . LEU A 1 92 ? -5.753 -3.152 -5.299 1.00 90.38 92 LEU A CA 1
ATOM 724 C C . LEU A 1 92 ? -6.811 -4.186 -4.943 1.00 90.38 92 LEU A C 1
ATOM 726 O O . LEU A 1 92 ? -8.001 -3.895 -5.005 1.00 90.38 92 LEU A O 1
ATOM 730 N N . ARG A 1 93 ? -6.354 -5.370 -4.544 1.00 90.62 93 ARG A N 1
ATOM 731 C CA . ARG A 1 93 ? -7.206 -6.443 -4.053 1.00 90.62 93 ARG A CA 1
ATOM 732 C C . ARG A 1 93 ? -7.542 -6.227 -2.584 1.00 90.62 93 ARG A C 1
ATOM 734 O O . ARG A 1 93 ? -6.637 -6.156 -1.741 1.00 90.62 93 ARG A O 1
ATOM 741 N N . ALA A 1 94 ? -8.831 -6.1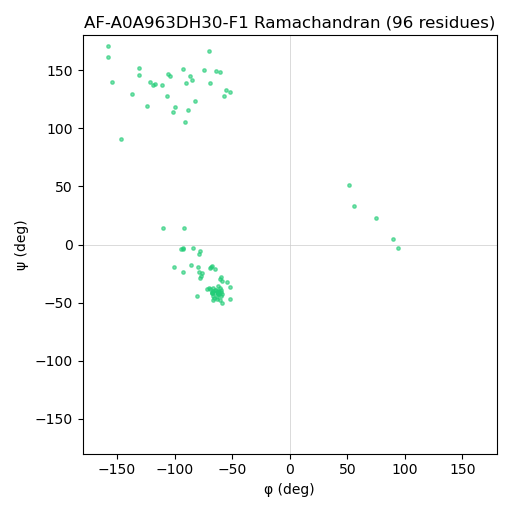69 -2.281 1.00 87.19 94 ALA A N 1
ATOM 742 C CA . ALA A 1 94 ? -9.320 -6.100 -0.910 1.00 87.19 94 ALA A CA 1
ATOM 743 C C . ALA A 1 94 ? -9.103 -7.437 -0.178 1.00 87.19 94 ALA A C 1
ATOM 745 O O . ALA A 1 94 ? -8.794 -8.465 -0.793 1.00 87.19 94 ALA A O 1
ATOM 746 N N . ALA A 1 95 ? -9.243 -7.436 1.150 1.00 84.12 95 ALA A N 1
ATOM 747 C CA . ALA A 1 95 ? -9.039 -8.633 1.972 1.00 84.12 95 ALA A CA 1
ATOM 748 C C . ALA A 1 95 ? -10.007 -9.781 1.619 1.00 84.12 95 ALA A C 1
ATOM 750 O O . ALA A 1 95 ? -9.647 -10.955 1.722 1.00 84.12 95 ALA A O 1
ATOM 751 N N . ASP A 1 96 ? -11.212 -9.453 1.148 1.00 84.31 96 ASP A N 1
ATOM 752 C CA . ASP A 1 96 ? -12.206 -10.413 0.648 1.00 84.31 96 ASP A CA 1
ATOM 753 C C . ASP A 1 96 ? -11.903 -10.928 -0.775 1.00 84.31 96 ASP A C 1
ATOM 755 O O . ASP A 1 96 ? -12.549 -11.858 -1.265 1.00 84.31 96 ASP A O 1
ATOM 759 N N . GLY A 1 97 ? -10.874 -10.372 -1.416 1.00 76.06 97 GLY A N 1
ATOM 760 C CA . GLY A 1 97 ? -10.354 -10.782 -2.707 1.00 76.06 97 GLY A CA 1
ATOM 761 C C . GLY A 1 97 ? -10.979 -10.102 -3.922 1.00 76.06 97 GLY A C 1
ATOM 762 O O . GLY A 1 97 ? -10.603 -10.513 -5.028 1.00 76.06 97 GLY A O 1
ATOM 763 N N . GLN A 1 98 ? -11.869 -9.120 -3.725 1.00 70.19 98 GLN A N 1
ATOM 764 C CA . GLN A 1 98 ? -12.368 -8.234 -4.788 1.00 70.19 98 GLN A CA 1
ATOM 765 C C . GLN A 1 98 ? -11.264 -7.368 -5.394 1.00 70.19 98 GLN A C 1
ATOM 767 O O . GLN A 1 98 ? -10.298 -7.044 -4.666 1.00 70.19 98 GLN A O 1
#

Foldseek 3Di:
DPPPVVVVVVVVVVLVVCLVVLHKDKDADPVLQAMDTDPSVCVSLVHDPPPPQGGPVSQLVQFDPVCSVVQVVQVVQCPDPVHVDRDDDTDGAGPVGD

Sequence (98 aa):
MQNASYSHALQSSLSQVLEAVDIGVWEYDHVSDRMFWSPWLYALLGYDIGQAPSSLAAWLGLIHRDDLPGVQARIAAALTPENSLYEAEYRLRAADGQ

Solvent-accessible surface area (backbone atoms only — not comparable to full-atom values): 5851 Å² total; per-residue (Å²): 137,70,72,71,62,52,56,55,54,49,54,54,50,49,52,53,51,29,58,75,67,76,50,59,50,73,48,76,42,82,88,81,41,37,49,46,67,38,77,55,29,29,62,76,37,62,43,60,92,87,66,63,41,70,24,67,70,50,46,56,69,35,34,36,79,88,44,37,67,61,51,53,52,46,53,61,47,23,73,34,92,92,36,67,75,74,86,86,88,75,54,66,46,30,66,91,64,86

Nearest PDB structures (foldseek):
  6pps-assembly1_B  TM=6.530E-01  e=1.393E-03  Brucella abortus 2308
  3nja-assembly1_B  TM=6.714E-01  e=7.373E-04  Chromobacterium violaceum ATCC 12472
  6hmj-assembly1_A  TM=5.383E-01  e=5.889E-02  Nakamurella multipartita DSM 44233
  6hmj-assembly2_C  TM=5.215E-01  e=1.583E-01  Nakamurella multipartita DSM 44233
  6hmj-assembly1_B  TM=5.154E-01  e=2.419E-01  Nakamurella multipartita DSM 44233